Protein AF-A0A9N9GME3-F1 (afdb_monomer)

pLDDT: mean 74.54, std 9.18, range [44.97, 89.69]

Solvent-accessible surface area (backbone atoms only — not comparable to full-atom values): 4996 Å² total; per-residue (Å²): 110,72,72,58,52,56,53,45,39,71,75,36,73,91,53,90,81,52,73,65,59,54,52,48,52,54,50,52,51,34,60,77,66,68,51,75,90,42,71,63,60,48,50,53,51,52,52,50,49,30,71,75,38,75,70,33,46,73,50,73,41,63,38,90,86,78,67,41,79,72,41,82,48,72,43,60,60,85,72,77,116

Sequence (81 aa):
MRMQLFLLEDKYPDILFLPYDLSLTIQSFKQHNKIDNEASALLETLLKNKAQDPNWVVCWRLEPISNSLELLLWMEPTQNY

Mean predicted aligned error: 11.01 Å

Organism: NCBI:txid1348616

Radius of gyration: 12.89 Å; Cα contacts (8 Å, |Δi|>4): 66; chains: 1; bounding box: 33×28×28 Å

Foldseek 3Di:
DVVQLVVCCVVCVVDDDDPVVVVVVVVVVCVVVVPDPDPVSVLVVQVV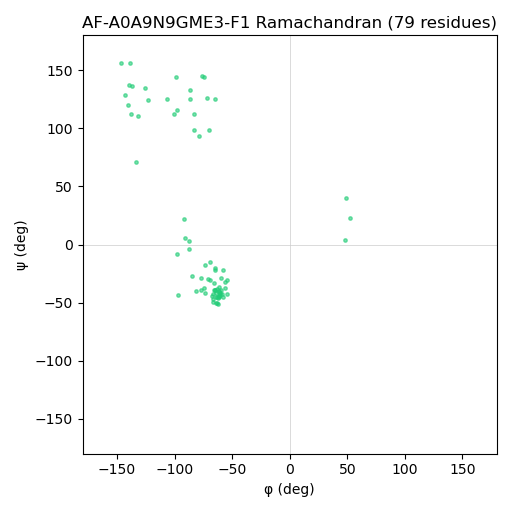VCVVPVLKDWDWDADPPPSDTPDTDIDDNVNPD

Structure (mmCIF, N/CA/C/O backbone):
data_AF-A0A9N9GME3-F1
#
_entry.id   AF-A0A9N9GME3-F1
#
loop_
_atom_site.group_PDB
_atom_site.id
_atom_site.type_symbol
_atom_site.label_atom_id
_atom_site.label_alt_id
_atom_site.label_comp_id
_atom_site.label_asym_id
_atom_site.label_entity_id
_atom_site.label_seq_id
_atom_site.pdbx_PDB_ins_code
_atom_site.Cartn_x
_atom_site.Cartn_y
_atom_site.Cartn_z
_atom_site.occupancy
_atom_site.B_iso_or_equiv
_atom_site.auth_seq_id
_atom_site.auth_comp_id
_atom_site.auth_asym_id
_atom_site.auth_atom_id
_atom_site.pdbx_PDB_model_num
ATOM 1 N N . MET A 1 1 ? 0.609 3.909 -12.756 1.00 56.91 1 MET A N 1
ATOM 2 C CA . MET A 1 1 ? -0.390 4.891 -12.274 1.00 56.91 1 MET A CA 1
ATOM 3 C C . MET A 1 1 ? -1.803 4.639 -12.792 1.00 56.91 1 MET A C 1
ATOM 5 O O . MET A 1 1 ? -2.682 4.500 -11.959 1.00 56.91 1 MET A O 1
ATOM 9 N N . ARG A 1 2 ? -2.056 4.495 -14.106 1.00 57.19 2 ARG A N 1
ATOM 10 C CA . ARG A 1 2 ? -3.424 4.253 -14.630 1.00 57.19 2 ARG A CA 1
ATOM 11 C C . ARG A 1 2 ? -4.134 3.037 -14.009 1.00 57.19 2 ARG A C 1
ATOM 13 O O . ARG A 1 2 ? -5.292 3.136 -13.644 1.00 57.19 2 ARG A O 1
ATOM 20 N N . MET A 1 3 ? -3.419 1.924 -13.828 1.00 62.72 3 MET A N 1
ATOM 21 C CA . MET A 1 3 ? -3.987 0.694 -13.255 1.00 62.72 3 MET A CA 1
ATOM 22 C C . MET A 1 3 ? -4.298 0.805 -11.754 1.00 62.72 3 MET A C 1
ATOM 24 O O . MET A 1 3 ? -5.224 0.169 -11.274 1.00 62.72 3 MET A O 1
ATOM 28 N N . GLN A 1 4 ? -3.548 1.631 -11.016 1.00 63.41 4 GLN A N 1
ATOM 29 C CA . GLN A 1 4 ? -3.799 1.854 -9.589 1.00 63.41 4 GLN A CA 1
ATOM 30 C C . GLN A 1 4 ? -5.029 2.739 -9.373 1.00 63.41 4 GLN A C 1
ATOM 32 O O . GLN A 1 4 ? -5.806 2.481 -8.464 1.00 63.41 4 GLN A O 1
ATOM 37 N N . LEU A 1 5 ? -5.214 3.734 -10.247 1.00 67.44 5 LEU A N 1
ATOM 38 C CA . LEU A 1 5 ? -6.383 4.606 -10.245 1.00 67.44 5 LEU A CA 1
ATOM 39 C C . LEU A 1 5 ? -7.673 3.817 -10.505 1.00 67.44 5 LEU A C 1
ATOM 41 O O . LEU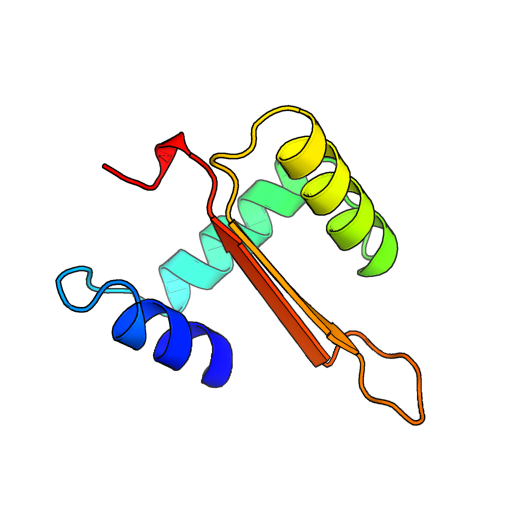 A 1 5 ? -8.582 3.872 -9.690 1.00 67.44 5 LEU A O 1
ATOM 45 N N . PHE A 1 6 ? -7.698 3.003 -11.567 1.00 71.50 6 PHE A N 1
ATOM 46 C CA . PHE A 1 6 ? -8.860 2.172 -11.906 1.00 71.50 6 PHE A CA 1
ATOM 47 C C . PHE A 1 6 ? -9.294 1.239 -10.767 1.00 71.50 6 PHE A C 1
ATOM 49 O O . PHE A 1 6 ? -10.481 1.029 -10.563 1.00 71.50 6 PHE A O 1
ATOM 56 N N . LEU A 1 7 ? -8.342 0.674 -10.020 1.00 69.94 7 LEU A N 1
ATOM 57 C CA . LEU A 1 7 ? -8.644 -0.234 -8.909 1.00 69.94 7 LEU A CA 1
ATOM 58 C C . LEU A 1 7 ? -9.123 0.502 -7.650 1.00 69.94 7 LEU A C 1
ATOM 60 O O . LEU A 1 7 ? -9.867 -0.068 -6.856 1.00 69.94 7 LEU A O 1
ATOM 64 N N . LEU A 1 8 ? -8.692 1.750 -7.449 1.00 69.81 8 LEU A N 1
ATOM 65 C CA . LEU A 1 8 ? -9.197 2.595 -6.368 1.00 69.81 8 LEU A CA 1
ATOM 66 C C . LEU A 1 8 ? -10.613 3.084 -6.670 1.00 69.81 8 LEU A C 1
ATOM 68 O O . LEU A 1 8 ? -11.457 3.010 -5.786 1.00 69.81 8 LEU A O 1
ATOM 72 N N . GLU A 1 9 ? -10.887 3.487 -7.911 1.00 75.88 9 GLU A N 1
ATOM 73 C CA . GLU A 1 9 ? -12.235 3.840 -8.372 1.00 75.88 9 GLU A CA 1
ATOM 74 C C . GLU A 1 9 ? -13.197 2.640 -8.314 1.00 75.88 9 GLU A C 1
ATOM 76 O O . GLU A 1 9 ? -14.345 2.799 -7.919 1.00 75.88 9 GLU A O 1
ATOM 81 N N . ASP A 1 10 ? -12.736 1.426 -8.636 1.00 77.25 10 ASP A N 1
ATOM 82 C CA . ASP A 1 10 ? -13.548 0.201 -8.519 1.00 77.25 10 ASP A CA 1
ATOM 83 C C . ASP A 1 10 ? -13.906 -0.129 -7.059 1.00 77.25 10 ASP A C 1
ATOM 85 O O . ASP A 1 10 ? -15.027 -0.532 -6.751 1.00 77.25 10 ASP A O 1
ATOM 89 N N . LYS A 1 11 ? -12.959 0.073 -6.135 1.00 72.50 11 LYS A N 1
ATOM 90 C CA . LYS A 1 11 ? -13.136 -0.262 -4.716 1.00 72.50 11 LYS A CA 1
ATOM 91 C C . LYS A 1 11 ? -13.835 0.839 -3.911 1.00 72.50 11 LYS A C 1
ATOM 93 O O . LYS A 1 11 ? -14.473 0.537 -2.904 1.00 72.50 11 LYS A O 1
ATOM 98 N N . TYR A 1 12 ? -13.710 2.089 -4.346 1.00 75.62 12 TYR A N 1
ATOM 99 C CA . TYR A 1 12 ? -14.285 3.274 -3.713 1.00 75.62 12 TYR A CA 1
ATOM 100 C C . TYR A 1 12 ? -14.961 4.150 -4.781 1.00 75.62 12 TYR A C 1
ATOM 102 O O . TYR A 1 12 ? -14.452 5.222 -5.113 1.00 75.62 12 TYR A O 1
ATOM 110 N N . PRO A 1 13 ? -16.105 3.704 -5.329 1.00 74.56 13 PRO A N 1
ATOM 111 C CA . PRO A 1 13 ? -16.753 4.359 -6.469 1.00 74.56 13 PRO A CA 1
ATOM 112 C C . PRO A 1 13 ? -17.264 5.771 -6.159 1.00 74.56 13 PRO A C 1
ATOM 114 O O . PRO A 1 13 ? -17.425 6.580 -7.070 1.00 74.56 13 PRO A O 1
ATOM 117 N N . ASP A 1 14 ? -17.484 6.079 -4.881 1.00 82.31 14 ASP A N 1
ATOM 118 C CA . ASP A 1 14 ? -17.965 7.384 -4.423 1.00 82.31 14 ASP A CA 1
ATOM 119 C C . ASP A 1 14 ? -16.829 8.391 -4.162 1.00 82.31 14 ASP A C 1
ATOM 121 O O . ASP A 1 14 ? -17.088 9.553 -3.840 1.00 82.31 14 ASP A O 1
ATOM 125 N N . ILE A 1 15 ? -15.565 7.969 -4.290 1.00 74.75 15 ILE A N 1
ATOM 126 C CA . ILE A 1 15 ? -14.394 8.804 -4.017 1.00 74.75 15 ILE A CA 1
ATOM 127 C C . ILE A 1 15 ? -13.727 9.200 -5.334 1.00 74.75 15 ILE A C 1
ATOM 129 O O . ILE A 1 15 ? -13.333 8.361 -6.142 1.00 74.75 15 ILE A O 1
ATOM 133 N N . LEU A 1 16 ? -13.557 10.509 -5.538 1.00 76.69 16 LEU A N 1
ATOM 134 C CA . LEU A 1 16 ? -12.848 11.035 -6.698 1.00 76.69 16 LEU A CA 1
ATOM 135 C C . LEU A 1 16 ? -11.336 11.012 -6.440 1.00 76.69 16 LEU A C 1
ATOM 137 O O . LEU A 1 16 ? -10.827 11.776 -5.620 1.00 76.69 16 LEU A O 1
ATOM 141 N N . PHE A 1 17 ? -10.605 10.175 -7.172 1.00 70.88 17 PHE A N 1
ATOM 142 C CA . PHE A 1 17 ? -9.147 10.116 -7.079 1.00 70.88 17 PHE A CA 1
ATOM 143 C C . PHE A 1 17 ? -8.503 10.930 -8.203 1.00 70.88 17 PHE A C 1
ATOM 145 O O . PHE A 1 17 ? -8.608 10.595 -9.381 1.00 70.88 17 PHE A O 1
ATOM 152 N N . LEU A 1 18 ? -7.779 11.995 -7.856 1.00 78.62 18 LEU A N 1
ATOM 153 C CA . LEU A 1 18 ? -6.969 12.720 -8.833 1.00 78.62 18 LEU A CA 1
ATOM 154 C C . LEU A 1 18 ? -5.582 12.061 -8.952 1.00 78.62 18 LEU A C 1
ATOM 156 O O . LEU A 1 18 ? -4.926 11.812 -7.938 1.00 78.62 18 LEU A O 1
ATOM 160 N N . PRO A 1 19 ? -5.067 11.818 -10.175 1.00 71.50 19 PRO A N 1
ATOM 161 C CA . PRO A 1 19 ? -3.743 11.216 -10.370 1.00 71.50 19 PRO A CA 1
ATOM 162 C C . PRO A 1 19 ? -2.610 11.996 -9.691 1.00 71.50 19 PRO A C 1
ATOM 164 O O . PRO A 1 19 ? -1.623 11.408 -9.246 1.00 71.50 19 PRO A O 1
ATOM 167 N N . TYR A 1 20 ? -2.760 13.322 -9.620 1.00 74.62 20 TYR A N 1
ATOM 168 C CA . TYR A 1 20 ? -1.820 14.215 -8.955 1.00 74.62 20 TYR A CA 1
ATOM 169 C C . TYR A 1 20 ? -1.805 13.987 -7.440 1.00 74.62 20 TYR A C 1
ATOM 171 O O . TYR A 1 20 ? -0.738 13.746 -6.876 1.00 74.62 20 TYR A O 1
ATOM 179 N N . ASP A 1 21 ? -2.976 13.950 -6.807 1.00 73.69 21 ASP A N 1
ATOM 180 C CA . ASP A 1 21 ? -3.104 13.709 -5.368 1.00 73.69 21 ASP A CA 1
ATOM 181 C C . ASP A 1 21 ? -2.557 12.334 -4.996 1.00 73.69 21 ASP A C 1
ATOM 183 O O . ASP A 1 21 ? -1.791 12.208 -4.045 1.00 73.69 21 ASP A O 1
ATOM 187 N N . LEU A 1 22 ? -2.824 11.322 -5.828 1.00 70.81 22 LEU A N 1
ATOM 188 C CA . LEU A 1 22 ? -2.266 9.985 -5.650 1.00 70.81 22 LEU A CA 1
ATOM 189 C C . LEU A 1 22 ? -0.730 10.009 -5.639 1.00 70.81 22 LEU A C 1
ATOM 191 O O . LEU A 1 22 ? -0.087 9.390 -4.791 1.00 70.81 22 LEU A O 1
ATOM 195 N N . SER A 1 23 ? -0.129 10.744 -6.577 1.00 72.75 23 SER A N 1
ATOM 196 C CA . SER A 1 23 ? 1.326 10.875 -6.666 1.00 72.75 23 SER A CA 1
ATOM 197 C C . SER A 1 23 ? 1.923 11.600 -5.455 1.00 72.75 23 SER A C 1
ATOM 199 O O . SER A 1 23 ? 2.951 11.164 -4.931 1.00 72.75 23 SER A O 1
ATOM 201 N N . LEU A 1 24 ? 1.242 12.639 -4.960 1.00 77.06 24 LEU A N 1
ATOM 202 C CA . LEU A 1 24 ? 1.633 13.387 -3.767 1.00 77.06 24 LEU A CA 1
ATOM 203 C C . LEU A 1 24 ? 1.523 12.539 -2.502 1.00 77.06 24 LEU A C 1
ATOM 205 O O . LEU A 1 24 ? 2.443 12.549 -1.687 1.00 77.06 24 LEU A O 1
ATOM 209 N N . THR A 1 25 ? 0.450 11.762 -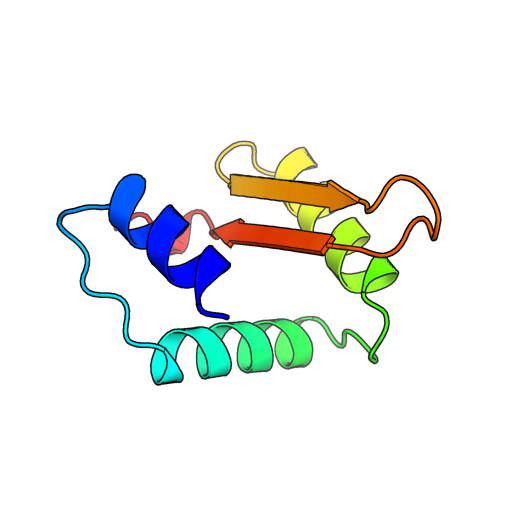2.345 1.00 73.56 25 THR A N 1
ATOM 210 C CA . THR A 1 25 ? 0.284 10.844 -1.212 1.00 73.56 25 THR A CA 1
ATOM 211 C C . THR A 1 25 ? 1.394 9.797 -1.193 1.00 73.56 25 THR A C 1
ATOM 213 O O . THR A 1 25 ? 2.014 9.579 -0.153 1.00 73.56 25 THR A O 1
ATOM 216 N N . ILE A 1 26 ? 1.720 9.201 -2.345 1.00 71.56 26 ILE A N 1
ATOM 217 C CA . ILE A 1 26 ? 2.822 8.233 -2.460 1.00 71.56 26 ILE A CA 1
ATOM 218 C C . ILE A 1 26 ? 4.159 8.885 -2.089 1.00 71.56 26 ILE A C 1
ATOM 220 O O . ILE A 1 26 ? 4.964 8.289 -1.371 1.00 71.56 26 ILE A O 1
ATOM 224 N N . GLN A 1 27 ? 4.413 10.101 -2.572 1.00 71.31 27 GLN A N 1
ATOM 225 C CA . GLN A 1 27 ? 5.657 10.814 -2.296 1.00 71.31 27 GLN A CA 1
ATOM 226 C C . GLN A 1 27 ? 5.773 11.215 -0.818 1.00 71.31 27 GLN A C 1
ATOM 228 O O . GLN A 1 27 ? 6.816 10.975 -0.208 1.00 71.31 27 GLN A O 1
ATOM 233 N N . SER A 1 28 ? 4.699 11.743 -0.228 1.00 75.50 28 SER A N 1
ATOM 234 C CA . SER A 1 28 ? 4.622 12.098 1.193 1.00 75.50 28 SER A CA 1
ATOM 235 C C . SER A 1 28 ? 4.831 10.878 2.090 1.00 75.50 28 SER A C 1
ATOM 237 O O . SER A 1 28 ? 5.596 10.943 3.053 1.00 75.50 28 SER A O 1
ATOM 239 N N . PHE A 1 29 ? 4.235 9.734 1.736 1.00 71.50 29 PHE A N 1
ATOM 240 C CA . PHE A 1 29 ? 4.410 8.484 2.472 1.00 71.50 29 PHE A CA 1
ATOM 241 C C . PHE A 1 29 ? 5.866 8.004 2.446 1.00 71.50 29 PHE A C 1
ATOM 243 O O . PHE A 1 29 ? 6.418 7.642 3.486 1.00 71.50 29 PHE A O 1
ATOM 250 N N . LYS A 1 30 ? 6.520 8.042 1.277 1.00 69.50 30 LYS A N 1
ATOM 251 C CA . LYS A 1 30 ? 7.942 7.682 1.144 1.00 69.50 30 LYS A CA 1
ATOM 252 C C . LYS A 1 30 ? 8.845 8.583 1.987 1.00 69.50 30 LYS A C 1
ATOM 254 O O . LYS A 1 30 ? 9.747 8.079 2.650 1.00 69.50 30 LYS A O 1
ATOM 259 N N . GLN A 1 31 ? 8.586 9.891 1.984 1.00 73.56 31 GLN A N 1
ATOM 260 C CA . GLN A 1 31 ? 9.356 10.868 2.759 1.00 73.56 31 GLN A CA 1
ATOM 261 C C . GLN A 1 31 ? 9.180 10.677 4.269 1.00 73.56 31 GLN A C 1
ATOM 263 O O . GLN A 1 31 ? 10.176 10.612 4.989 1.00 73.56 31 GLN A O 1
ATOM 268 N N . HIS A 1 32 ? 7.940 10.519 4.746 1.00 72.69 32 HIS A N 1
ATOM 269 C CA 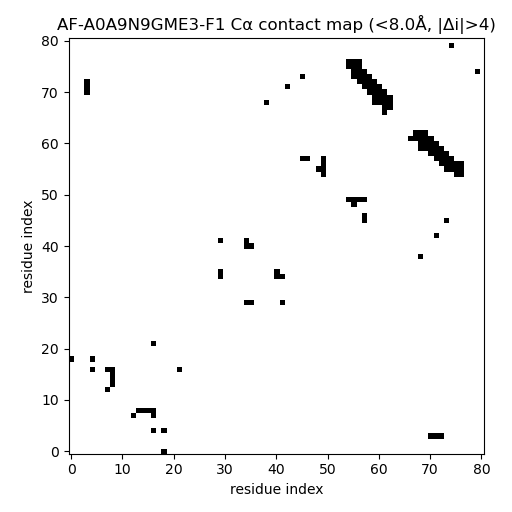. HIS A 1 32 ? 7.652 10.282 6.165 1.00 72.69 32 HIS A CA 1
ATOM 270 C C . HIS A 1 32 ? 8.314 9.008 6.691 1.00 72.69 32 HIS A C 1
ATOM 272 O O . HIS A 1 32 ? 8.841 8.996 7.801 1.00 72.69 32 HIS A O 1
ATOM 278 N N . ASN A 1 33 ? 8.336 7.951 5.879 1.00 65.25 33 ASN A N 1
ATOM 279 C CA . ASN A 1 33 ? 8.888 6.658 6.273 1.00 65.25 33 ASN A CA 1
ATOM 280 C C . ASN A 1 33 ? 10.381 6.495 5.929 1.00 65.25 33 ASN A C 1
ATOM 282 O O . ASN A 1 33 ? 10.922 5.411 6.124 1.00 65.25 33 ASN A O 1
ATOM 286 N N . LYS A 1 34 ? 11.056 7.547 5.431 1.00 69.12 34 LYS A N 1
ATOM 287 C CA . LYS A 1 34 ? 12.472 7.516 5.001 1.00 69.12 34 LYS A CA 1
ATOM 288 C C . LYS A 1 34 ? 12.790 6.332 4.078 1.00 69.12 34 LYS A C 1
ATOM 290 O O . LYS A 1 34 ? 13.822 5.680 4.210 1.00 69.12 34 LYS A O 1
ATOM 295 N N . ILE A 1 35 ? 11.873 6.033 3.164 1.00 63.16 35 ILE A N 1
ATOM 296 C CA . ILE A 1 35 ? 11.998 4.891 2.262 1.00 63.16 35 ILE A CA 1
ATOM 297 C C . ILE A 1 35 ? 12.879 5.313 1.091 1.00 63.16 35 ILE A C 1
ATOM 299 O O . ILE A 1 35 ? 12.420 5.973 0.154 1.00 63.16 35 ILE A O 1
ATOM 303 N N . ASP A 1 36 ? 14.152 4.943 1.172 1.00 55.97 36 ASP A N 1
ATOM 304 C CA . ASP A 1 36 ? 15.160 5.251 0.165 1.00 55.97 36 ASP A CA 1
ATOM 305 C C . ASP A 1 36 ? 15.016 4.296 -1.020 1.00 55.97 36 ASP A C 1
ATOM 307 O O . ASP A 1 36 ? 15.506 3.178 -0.990 1.00 55.97 36 ASP A O 1
ATOM 311 N N . ASN A 1 37 ? 14.262 4.733 -2.032 1.00 55.69 37 ASN A N 1
ATOM 312 C CA . ASN A 1 37 ? 14.178 4.213 -3.406 1.00 55.69 37 ASN A CA 1
ATOM 313 C C . ASN A 1 37 ? 14.012 2.689 -3.642 1.00 55.69 37 ASN A C 1
ATOM 315 O O . ASN A 1 37 ? 13.953 2.253 -4.790 1.00 55.69 37 ASN A O 1
ATOM 319 N N . GLU A 1 38 ? 13.862 1.881 -2.598 1.00 69.88 38 GLU A N 1
ATOM 320 C CA . GLU A 1 38 ? 13.727 0.434 -2.664 1.00 69.88 38 GLU A CA 1
ATOM 321 C C . GLU A 1 38 ? 12.255 0.046 -2.517 1.00 69.88 38 GLU A C 1
ATOM 323 O O . GLU A 1 38 ? 11.621 0.210 -1.470 1.00 69.88 38 GLU A O 1
ATOM 328 N N . ALA A 1 39 ? 11.686 -0.485 -3.602 1.00 69.12 39 ALA A N 1
ATOM 329 C CA . ALA A 1 39 ? 10.317 -0.995 -3.622 1.00 69.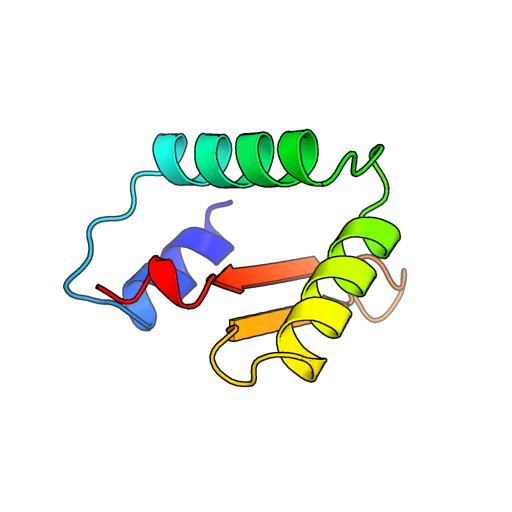12 39 ALA A CA 1
ATOM 330 C C . ALA A 1 39 ? 10.105 -2.132 -2.600 1.00 69.12 39 ALA A C 1
ATOM 332 O O . ALA A 1 39 ? 9.005 -2.278 -2.066 1.00 69.12 39 ALA A O 1
ATOM 333 N N . SER A 1 40 ? 11.164 -2.888 -2.289 1.00 74.12 40 SER A N 1
ATOM 334 C CA . SER A 1 40 ? 11.207 -3.898 -1.226 1.00 74.12 40 SER A CA 1
ATOM 335 C C . SER A 1 40 ? 11.024 -3.280 0.160 1.00 74.12 40 SER A C 1
ATOM 337 O O . SER A 1 40 ? 10.137 -3.708 0.893 1.00 74.12 40 SER A O 1
ATOM 339 N N . ALA A 1 41 ? 11.777 -2.229 0.499 1.00 78.19 41 ALA A N 1
ATOM 340 C CA . ALA A 1 41 ? 11.665 -1.540 1.787 1.00 78.19 41 ALA A CA 1
ATOM 341 C C . ALA A 1 41 ? 10.271 -0.917 1.995 1.00 78.19 41 ALA A C 1
ATOM 343 O O . ALA A 1 41 ? 9.712 -0.962 3.097 1.00 78.19 41 ALA A O 1
ATOM 344 N N . LEU A 1 42 ? 9.669 -0.389 0.921 1.00 81.69 42 LEU A N 1
ATOM 345 C CA . LEU A 1 42 ? 8.286 0.090 0.940 1.00 81.69 42 LEU A CA 1
ATOM 346 C C . LEU A 1 42 ? 7.295 -1.037 1.232 1.00 81.69 42 LEU A C 1
ATOM 348 O O . LEU A 1 42 ? 6.453 -0.898 2.120 1.00 81.69 42 LEU A O 1
ATOM 352 N N . LEU A 1 43 ? 7.398 -2.146 0.501 1.00 83.88 43 LEU A N 1
ATOM 353 C CA . LEU A 1 43 ? 6.512 -3.291 0.679 1.00 83.88 43 LEU A CA 1
ATOM 354 C C . LEU A 1 43 ? 6.641 -3.881 2.090 1.00 83.88 43 LEU A C 1
ATOM 356 O O . LEU A 1 43 ? 5.625 -4.134 2.733 1.00 83.88 43 LEU A O 1
ATOM 360 N N . GLU A 1 44 ? 7.861 -4.044 2.601 1.00 85.81 44 GLU A N 1
ATOM 361 C CA . GLU A 1 44 ? 8.098 -4.527 3.964 1.00 85.81 44 GLU A CA 1
ATOM 362 C C . GLU A 1 44 ? 7.453 -3.628 5.020 1.00 85.81 44 GLU A C 1
ATOM 364 O O . GLU A 1 44 ? 6.845 -4.127 5.968 1.00 85.81 44 GLU A O 1
ATOM 369 N N . THR A 1 45 ? 7.555 -2.309 4.856 1.00 86.75 45 THR A N 1
ATOM 370 C CA . THR A 1 45 ? 6.956 -1.338 5.782 1.00 86.75 45 THR A CA 1
ATOM 371 C C . THR A 1 45 ? 5.431 -1.443 5.772 1.00 86.75 45 THR A C 1
ATOM 373 O O . THR A 1 45 ? 4.805 -1.524 6.827 1.00 86.75 45 THR A O 1
ATOM 376 N N . LEU A 1 46 ? 4.822 -1.532 4.587 1.00 86.25 46 LEU A N 1
ATOM 377 C CA . LEU A 1 46 ? 3.372 -1.684 4.441 1.00 86.25 46 LEU A CA 1
ATOM 378 C C . LEU A 1 46 ? 2.867 -3.006 5.032 1.00 86.25 46 LEU A C 1
ATOM 380 O O . LEU A 1 46 ? 1.849 -3.025 5.725 1.00 86.25 46 LEU A O 1
ATOM 384 N N . LEU A 1 47 ? 3.588 -4.108 4.814 1.00 86.38 47 LEU A N 1
ATOM 385 C CA . LEU A 1 47 ? 3.246 -5.406 5.399 1.00 86.38 47 LEU A CA 1
ATOM 386 C C . LEU A 1 47 ? 3.371 -5.399 6.927 1.00 86.38 47 LEU A C 1
ATOM 388 O O . LEU A 1 47 ? 2.505 -5.958 7.600 1.00 86.38 47 LEU A O 1
ATOM 392 N N . LYS A 1 48 ? 4.391 -4.733 7.485 1.00 89.69 48 LYS A N 1
ATOM 393 C CA . LYS A 1 48 ? 4.531 -4.542 8.939 1.00 89.69 48 LYS A CA 1
ATOM 394 C C . LYS A 1 48 ? 3.363 -3.744 9.514 1.00 89.69 48 LYS A C 1
ATOM 396 O O . LYS A 1 48 ? 2.768 -4.185 10.494 1.00 89.69 48 LYS A O 1
ATOM 401 N N . ASN A 1 49 ? 2.982 -2.640 8.873 1.00 87.06 49 ASN A N 1
ATOM 402 C CA . ASN A 1 49 ? 1.842 -1.832 9.308 1.00 87.06 49 ASN A CA 1
ATOM 403 C C . ASN A 1 49 ? 0.534 -2.633 9.269 1.00 87.06 49 ASN A C 1
ATOM 405 O O . ASN A 1 49 ? -0.235 -2.591 10.223 1.00 87.06 49 ASN A O 1
ATOM 409 N N . LYS A 1 50 ? 0.322 -3.453 8.231 1.00 86.31 50 LYS A N 1
ATOM 410 C CA . LYS A 1 50 ? -0.835 -4.359 8.150 1.00 86.31 50 LYS A CA 1
ATOM 411 C C . LYS A 1 50 ? -0.839 -5.462 9.204 1.00 86.31 50 LYS A C 1
ATOM 413 O O . LYS A 1 50 ? -1.907 -5.881 9.645 1.00 86.31 50 LYS A O 1
ATOM 418 N N . ALA A 1 51 ? 0.33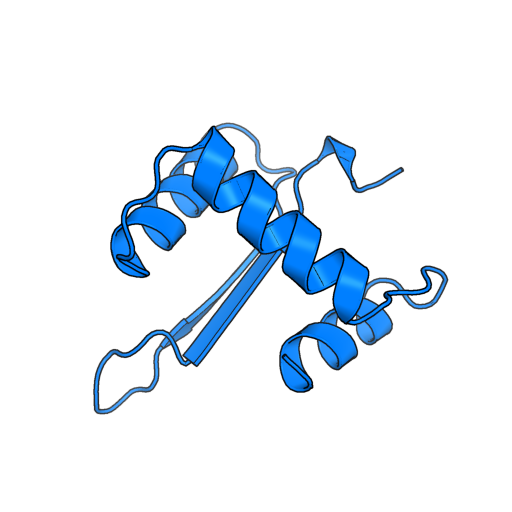3 -5.950 9.597 1.00 86.88 51 ALA A N 1
ATOM 419 C CA . ALA A 1 51 ? 0.445 -6.920 10.680 1.00 86.88 51 ALA A CA 1
ATOM 420 C C . ALA A 1 51 ? 0.117 -6.297 12.049 1.00 86.88 51 ALA A C 1
ATOM 422 O O . ALA A 1 51 ? -0.381 -6.997 12.927 1.00 86.88 51 ALA A O 1
ATOM 423 N N . GLN A 1 52 ? 0.389 -5.001 12.228 1.00 88.81 52 GLN A N 1
ATOM 424 C CA . GLN A 1 52 ? 0.083 -4.263 13.457 1.00 88.81 52 GLN A CA 1
ATOM 425 C C . GLN A 1 52 ? -1.375 -3.801 13.522 1.00 88.81 52 GLN A C 1
ATOM 427 O O . GLN A 1 52 ? -1.991 -3.891 14.582 1.00 88.81 52 GLN A O 1
ATOM 432 N N . ASP A 1 53 ? -1.932 -3.342 12.403 1.00 84.88 53 ASP A N 1
ATOM 433 C CA . ASP A 1 53 ? -3.329 -2.942 12.287 1.00 84.88 53 ASP A CA 1
ATOM 434 C C . ASP A 1 53 ? -3.966 -3.585 11.036 1.00 84.88 53 ASP A C 1
ATOM 436 O O . ASP A 1 53 ? -3.655 -3.203 9.900 1.00 84.88 53 ASP A O 1
ATOM 440 N N . PRO A 1 54 ? -4.893 -4.547 11.222 1.00 83.75 54 PRO A N 1
ATOM 441 C CA . PRO A 1 54 ? -5.562 -5.242 10.126 1.00 83.75 54 PRO A CA 1
ATOM 442 C C . PRO A 1 54 ? -6.320 -4.324 9.160 1.00 83.75 54 PRO A C 1
ATOM 444 O O . PRO A 1 54 ? -6.550 -4.732 8.015 1.00 83.75 54 PRO A O 1
ATOM 447 N N . ASN A 1 55 ? -6.690 -3.113 9.600 1.00 82.81 55 ASN A N 1
ATOM 448 C CA . ASN A 1 55 ? -7.428 -2.130 8.806 1.00 82.81 55 ASN A CA 1
ATOM 449 C C . ASN A 1 55 ? -6.595 -1.533 7.667 1.00 82.81 55 ASN A C 1
ATOM 451 O O . ASN A 1 55 ? -7.157 -0.953 6.739 1.00 82.81 55 ASN A O 1
ATOM 455 N N . TRP A 1 56 ? -5.271 -1.708 7.683 1.00 85.38 56 TRP A N 1
ATOM 456 C CA . TRP A 1 56 ? -4.445 -1.375 6.529 1.00 85.3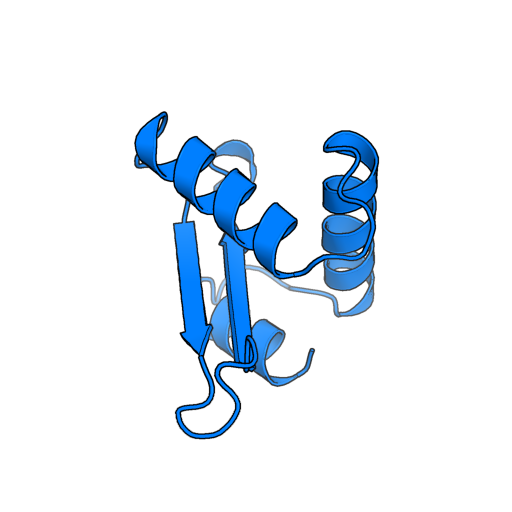8 56 TRP A CA 1
ATOM 457 C C . TRP A 1 56 ? -4.796 -2.278 5.352 1.00 85.38 56 TRP A C 1
ATOM 459 O O . TRP A 1 56 ? -4.707 -3.513 5.412 1.00 85.38 56 TRP A O 1
ATOM 469 N N . VAL A 1 57 ? -5.122 -1.668 4.222 1.00 83.31 57 VAL A N 1
ATOM 470 C CA . VAL A 1 57 ? -5.224 -2.385 2.954 1.00 83.31 57 VAL A CA 1
ATOM 471 C C . VAL A 1 57 ? -3.833 -2.406 2.345 1.00 83.31 57 VAL A C 1
ATOM 473 O O . VAL A 1 57 ? -3.231 -1.356 2.172 1.00 83.31 57 VAL A O 1
ATOM 476 N N . VAL A 1 58 ? -3.325 -3.591 2.011 1.00 84.62 58 VAL A N 1
ATOM 477 C CA . VAL A 1 58 ? -2.081 -3.752 1.248 1.00 84.62 58 VAL A CA 1
ATOM 478 C C . VAL A 1 58 ? -2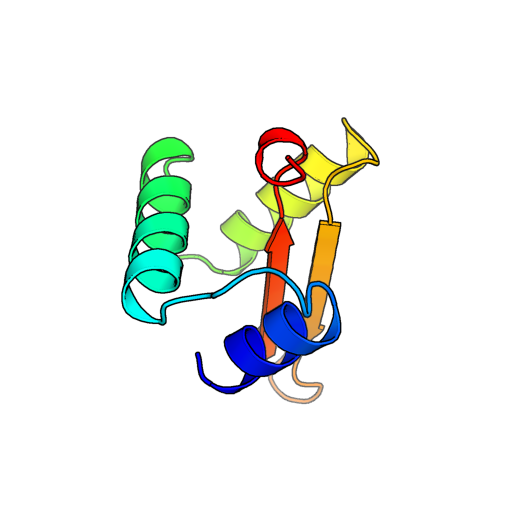.314 -4.856 0.227 1.00 84.62 58 VAL A C 1
ATOM 480 O O . VAL A 1 58 ? -2.510 -6.014 0.593 1.00 84.62 58 VAL A O 1
ATOM 483 N N . CYS A 1 59 ? -2.326 -4.496 -1.051 1.00 84.31 59 CYS A N 1
ATOM 484 C CA . CYS A 1 59 ? -2.465 -5.412 -2.175 1.00 84.31 59 CYS A CA 1
ATOM 485 C C . CYS A 1 59 ? -1.258 -5.235 -3.088 1.00 84.31 59 CYS A C 1
ATOM 487 O O . CYS A 1 59 ? -0.982 -4.135 -3.557 1.00 84.31 59 CYS A O 1
ATOM 489 N N . TRP A 1 60 ? -0.536 -6.313 -3.357 1.00 83.00 60 TRP A N 1
ATOM 490 C CA . TRP A 1 60 ? 0.652 -6.268 -4.196 1.00 83.00 60 TRP A CA 1
ATOM 491 C C . TRP A 1 60 ? 0.700 -7.474 -5.126 1.00 83.00 60 TRP A C 1
ATOM 493 O O . TRP A 1 60 ? 0.077 -8.504 -4.866 1.00 83.00 60 TRP A O 1
ATOM 503 N N . ARG A 1 61 ? 1.416 -7.319 -6.236 1.00 81.44 61 ARG A N 1
ATOM 504 C CA . ARG A 1 61 ? 1.660 -8.369 -7.223 1.00 81.44 61 ARG A CA 1
ATOM 505 C C . ARG A 1 61 ? 3.100 -8.275 -7.694 1.00 81.44 61 ARG A C 1
ATOM 507 O O . ARG A 1 61 ? 3.589 -7.174 -7.953 1.00 81.44 61 ARG A O 1
ATOM 514 N N . LEU A 1 62 ? 3.746 -9.428 -7.816 1.00 78.56 62 LEU A N 1
ATOM 515 C CA . LEU A 1 62 ? 5.031 -9.551 -8.489 1.00 78.56 62 LEU A CA 1
ATOM 516 C C . LEU A 1 62 ? 4.826 -10.048 -9.910 1.00 78.56 62 LEU A C 1
ATOM 518 O O . LEU A 1 62 ? 3.974 -10.903 -10.159 1.00 78.56 62 LEU A O 1
ATOM 522 N N . GLU A 1 63 ? 5.655 -9.541 -10.807 1.00 78.00 63 GLU A N 1
ATOM 523 C CA . GLU A 1 63 ? 5.813 -10.103 -12.133 1.00 78.00 63 GLU A CA 1
ATOM 524 C C . GLU A 1 63 ? 6.568 -11.446 -11.998 1.00 78.00 63 GLU A C 1
ATOM 526 O O . GLU A 1 63 ? 7.627 -11.484 -11.361 1.00 78.00 63 GLU A O 1
ATOM 531 N N . PRO A 1 64 ? 6.035 -12.564 -12.529 1.00 68.12 64 PRO A N 1
ATOM 532 C CA . PRO A 1 64 ? 6.546 -13.902 -12.213 1.00 68.12 64 PRO A CA 1
ATOM 533 C C . PRO A 1 64 ? 7.976 -14.194 -12.685 1.00 68.12 64 PRO A C 1
ATOM 535 O O . PRO A 1 64 ? 8.581 -15.151 -12.210 1.00 68.12 64 PRO A O 1
ATOM 538 N N . ILE A 1 65 ? 8.499 -13.437 -13.654 1.00 69.56 65 ILE A N 1
ATOM 539 C CA . ILE A 1 65 ? 9.753 -13.760 -14.350 1.00 69.56 65 ILE A CA 1
ATOM 540 C C . ILE A 1 65 ? 10.926 -12.991 -13.738 1.00 69.56 65 ILE A C 1
ATOM 542 O O . ILE A 1 65 ? 11.998 -13.543 -13.506 1.00 69.56 65 ILE A O 1
ATOM 546 N N . SER A 1 66 ? 10.722 -11.713 -13.460 1.00 69.44 66 SER A N 1
ATOM 547 C CA . SER A 1 66 ? 11.720 -10.790 -12.929 1.00 69.44 66 SER A CA 1
ATOM 548 C C . SER A 1 66 ? 11.626 -10.614 -11.416 1.00 69.44 66 SER A C 1
ATOM 550 O O . SER A 1 66 ? 12.489 -9.957 -10.840 1.00 69.44 66 SER A O 1
ATOM 552 N N . ASN A 1 67 ? 10.584 -11.157 -10.769 1.00 68.06 67 ASN A N 1
ATOM 553 C CA . ASN A 1 67 ? 10.236 -10.874 -9.370 1.00 68.06 67 ASN A CA 1
ATOM 554 C C . ASN A 1 67 ? 10.127 -9.368 -9.074 1.00 68.06 67 ASN A C 1
ATOM 556 O O . ASN A 1 67 ? 10.260 -8.932 -7.930 1.00 68.06 67 ASN A O 1
ATOM 560 N N . SER A 1 68 ? 9.87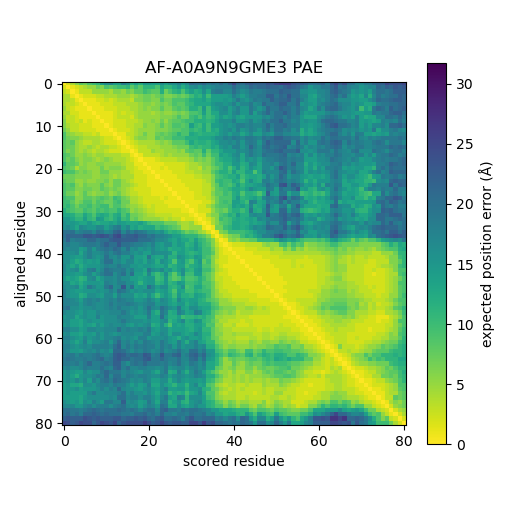9 -8.562 -10.107 1.00 71.44 68 SER A N 1
ATOM 561 C CA . SER A 1 68 ? 9.688 -7.126 -9.963 1.00 71.44 68 SER A CA 1
ATOM 562 C C . SER A 1 68 ? 8.301 -6.844 -9.408 1.00 71.44 68 SER A C 1
ATOM 564 O O . SER A 1 68 ? 7.331 -7.522 -9.744 1.00 71.44 68 SER A O 1
ATOM 566 N N . LEU A 1 69 ? 8.189 -5.807 -8.582 1.00 73.50 69 LEU A N 1
ATOM 567 C CA . LEU A 1 69 ? 6.908 -5.352 -8.054 1.00 73.50 69 LEU A CA 1
ATOM 568 C C . LEU A 1 69 ? 6.071 -4.717 -9.174 1.00 73.50 69 LEU A C 1
ATOM 570 O O . LEU A 1 69 ? 6.274 -3.560 -9.536 1.00 73.50 69 LEU A O 1
ATOM 574 N N . GLU A 1 70 ? 5.142 -5.490 -9.733 1.00 75.94 70 GLU A N 1
ATOM 575 C CA . GLU A 1 70 ? 4.261 -5.080 -10.832 1.00 75.94 70 GLU A CA 1
ATOM 576 C C . GLU A 1 70 ? 3.125 -4.177 -10.333 1.00 75.94 70 GLU A C 1
ATOM 578 O O . GLU A 1 70 ? 2.749 -3.196 -10.978 1.00 75.94 70 GLU A O 1
ATOM 583 N N . LEU A 1 71 ? 2.584 -4.494 -9.156 1.00 78.88 71 LEU A N 1
ATOM 584 C CA . LEU A 1 71 ? 1.504 -3.744 -8.527 1.00 78.88 71 LEU A CA 1
ATOM 585 C C . LEU A 1 71 ? 1.791 -3.572 -7.041 1.00 78.88 71 LEU A C 1
ATOM 587 O O . LEU A 1 71 ? 2.135 -4.528 -6.349 1.00 78.88 71 LEU A O 1
ATOM 591 N N . LEU A 1 72 ? 1.550 -2.361 -6.547 1.00 82.56 72 LEU A N 1
ATOM 592 C CA . LEU A 1 72 ? 1.469 -2.066 -5.126 1.00 82.56 72 LEU A CA 1
ATOM 593 C C . LEU A 1 72 ? 0.339 -1.062 -4.893 1.00 82.56 72 LEU A C 1
ATOM 595 O O . LEU A 1 72 ? 0.350 0.039 -5.444 1.00 82.56 72 LEU A O 1
ATOM 599 N N . LEU A 1 73 ? -0.639 -1.462 -4.096 1.00 79.50 73 LEU A N 1
ATOM 600 C CA . LEU A 1 73 ? -1.768 -0.668 -3.638 1.00 79.50 73 LEU A CA 1
ATOM 601 C C . LEU A 1 73 ? -1.795 -0.732 -2.124 1.00 79.50 73 LEU A C 1
ATOM 603 O O . LEU A 1 73 ? -1.677 -1.813 -1.544 1.00 79.50 73 LEU A O 1
ATOM 607 N N . TRP A 1 74 ? -1.980 0.413 -1.488 1.00 85.12 74 TRP A N 1
ATOM 608 C CA . TRP A 1 74 ? -2.173 0.461 -0.055 1.00 85.12 74 TRP A CA 1
ATOM 609 C C . TRP A 1 74 ? -3.113 1.589 0.328 1.00 85.12 74 TRP A C 1
ATOM 611 O O . TRP A 1 74 ? -3.267 2.553 -0.419 1.00 85.12 74 TRP A O 1
ATOM 621 N N . MET A 1 75 ? -3.742 1.441 1.485 1.00 81.50 75 MET A N 1
ATOM 622 C CA . MET A 1 75 ? -4.561 2.475 2.095 1.00 81.50 75 MET A CA 1
ATOM 623 C C . MET A 1 75 ? -4.358 2.431 3.603 1.00 81.50 75 MET A C 1
ATOM 625 O O . MET A 1 75 ? -4.443 1.360 4.214 1.00 81.50 75 MET A O 1
ATOM 629 N N . GLU A 1 76 ? -4.053 3.593 4.173 1.00 80.25 76 GLU A N 1
ATOM 630 C CA . GLU A 1 76 ? -3.966 3.769 5.617 1.00 80.25 76 GLU A CA 1
ATOM 631 C C . GLU A 1 76 ? -5.385 3.792 6.223 1.00 80.25 76 GLU A C 1
ATOM 633 O O . GLU A 1 76 ? -6.296 4.352 5.608 1.00 80.25 76 GLU A O 1
ATOM 638 N N . PRO A 1 77 ? -5.600 3.240 7.431 1.00 74.81 77 PRO A N 1
ATOM 639 C CA . PRO A 1 77 ? -6.906 3.227 8.097 1.00 74.81 77 PRO A CA 1
ATOM 640 C C . PRO A 1 77 ? -7.551 4.611 8.249 1.00 74.81 77 PRO A C 1
ATOM 642 O O . PRO A 1 77 ? -8.772 4.733 8.240 1.00 74.81 77 PRO A O 1
ATOM 645 N N . THR A 1 78 ? -6.738 5.660 8.377 1.00 69.81 78 THR A N 1
ATOM 646 C CA . THR A 1 78 ? -7.182 7.053 8.529 1.00 69.81 78 THR A CA 1
ATOM 647 C C . THR A 1 78 ? -7.735 7.660 7.237 1.00 69.81 78 THR A C 1
ATOM 649 O O . THR A 1 78 ? -8.462 8.645 7.304 1.00 69.81 78 THR A O 1
ATOM 652 N N . GLN A 1 79 ? -7.446 7.065 6.074 1.00 57.03 79 GLN A N 1
ATOM 653 C CA . GLN A 1 79 ? -7.962 7.495 4.767 1.00 57.03 79 GLN A CA 1
ATOM 654 C C . GLN A 1 79 ? -9.322 6.868 4.416 1.00 57.03 79 GLN A C 1
ATOM 656 O O . GLN A 1 79 ? -9.835 7.098 3.327 1.00 57.03 79 GLN A O 1
ATOM 661 N N . ASN A 1 80 ? -9.900 6.072 5.321 1.00 49.81 80 ASN A N 1
ATOM 662 C CA . ASN A 1 80 ? -11.164 5.356 5.129 1.00 49.81 80 ASN A CA 1
ATOM 663 C C . ASN A 1 80 ? -12.393 6.168 5.614 1.00 49.81 80 ASN A C 1
ATOM 665 O O . ASN A 1 80 ? -13.413 5.572 5.962 1.00 49.81 80 ASN A O 1
ATOM 669 N N . TYR A 1 81 ? -12.262 7.499 5.699 1.00 44.97 81 TYR A N 1
ATOM 670 C CA . TYR A 1 81 ? -13.275 8.442 6.197 1.00 44.97 81 TYR A CA 1
ATOM 671 C C . TYR A 1 81 ? -13.882 9.285 5.079 1.00 44.97 81 TYR A C 1
ATOM 673 O O . TYR A 1 81 ? -13.103 9.767 4.226 1.00 44.97 81 TYR A O 1
#

Nearest PDB structures (foldseek):
  2efw-assembly2_F  TM=2.937E-01  e=4.007E+00  Bacillus subtilis
  2dpd-assembly1_B  TM=3.144E-01  e=4.283E+00  Bacillus subtilis
  1j0r-assembly2_B  TM=2.761E-01  e=3.748E+00  Bacillus subtilis
  3rse-assembly1_A  TM=2.171E-01  e=3.507E+00  Bos taurus

Secondary structure (DSSP, 8-state):
-HHHHHHHHHH-TTS---HHHHHHHHHHHHHHTT--S-HHHHHHHHHHHHHH-TT-EEEEEE-TTT--EEEEEEE-GGG--